Protein AF-A0A7W1F4I5-F1 (afdb_monomer)

pLDDT: mean 87.48, std 10.74, range [54.66, 96.12]

Sequence (46 aa):
MAKNERTSKSIASKASKVLADPKSSKAMKSIAASALTQAPNKRKRK

Nearest PDB structures (fol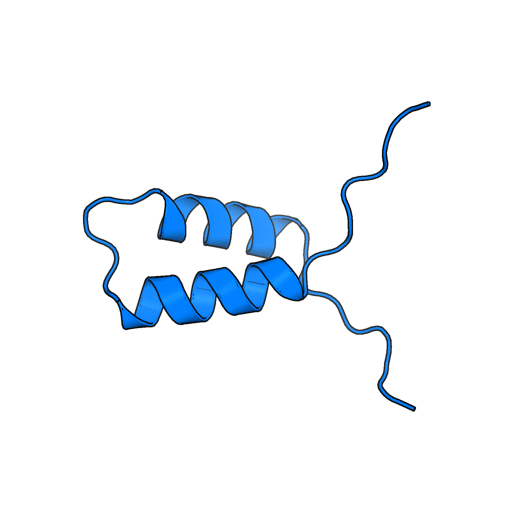dseek):
  4iff-assembly2_D  TM=8.223E-01  e=3.540E+00  Salasvirus phi29

Structure (mmCIF, N/CA/C/O backbone):
data_AF-A0A7W1F4I5-F1
#
_entry.id   AF-A0A7W1F4I5-F1
#
loop_
_atom_site.group_PDB
_atom_site.id
_atom_site.type_symbol
_atom_site.label_atom_id
_atom_site.label_alt_id
_atom_site.label_comp_id
_atom_site.label_asym_id
_atom_site.label_entity_id
_atom_site.label_seq_id
_atom_site.pdbx_PDB_ins_code
_atom_site.Cartn_x
_atom_site.Cartn_y
_atom_site.Cartn_z
_atom_site.occupancy
_atom_site.B_iso_or_equiv
_atom_site.auth_seq_id
_atom_site.auth_comp_id
_atom_site.auth_asym_id
_atom_site.auth_atom_id
_atom_site.pdbx_PDB_model_num
ATOM 1 N N . MET A 1 1 ? 27.837 -5.511 -4.999 1.00 54.66 1 MET A N 1
ATOM 2 C CA . MET A 1 1 ? 26.866 -4.479 -5.431 1.00 54.66 1 MET A CA 1
ATOM 3 C C . MET A 1 1 ? 25.481 -5.114 -5.426 1.00 54.66 1 MET A C 1
ATOM 5 O O . MET A 1 1 ? 25.353 -6.207 -5.965 1.00 54.66 1 MET A O 1
ATOM 9 N N . ALA A 1 2 ? 24.492 -4.526 -4.746 1.00 64.38 2 ALA A N 1
ATOM 10 C CA . ALA A 1 2 ? 23.151 -5.112 -4.652 1.00 64.38 2 ALA A CA 1
ATOM 11 C C . ALA A 1 2 ? 22.494 -5.189 -6.041 1.00 64.38 2 ALA A C 1
ATOM 13 O O . ALA A 1 2 ? 22.621 -4.263 -6.845 1.00 64.38 2 ALA A O 1
ATOM 14 N N . LYS A 1 3 ? 21.826 -6.308 -6.337 1.00 77.25 3 LYS A N 1
ATOM 15 C CA . LYS A 1 3 ? 21.101 -6.503 -7.597 1.00 77.25 3 LYS A CA 1
ATOM 16 C C . LYS A 1 3 ? 19.934 -5.514 -7.664 1.00 77.25 3 LYS A C 1
ATOM 18 O O . LYS A 1 3 ? 19.312 -5.215 -6.651 1.00 77.25 3 LYS A O 1
ATOM 23 N N . ASN A 1 4 ? 19.622 -5.018 -8.861 1.00 80.50 4 ASN A N 1
ATOM 24 C CA . ASN A 1 4 ? 18.530 -4.067 -9.107 1.00 80.50 4 ASN A CA 1
ATOM 25 C C . ASN A 1 4 ? 17.153 -4.761 -9.119 1.00 80.50 4 ASN A C 1
ATOM 27 O O . ASN A 1 4 ? 16.362 -4.593 -10.052 1.00 80.50 4 ASN A O 1
ATOM 31 N N . GLU A 1 5 ? 16.917 -5.611 -8.124 1.00 83.69 5 GLU A N 1
ATOM 32 C CA . GLU A 1 5 ? 15.689 -6.372 -7.951 1.00 83.69 5 GLU A CA 1
ATOM 33 C C . GLU A 1 5 ? 14.584 -5.425 -7.496 1.00 83.69 5 GLU A C 1
ATOM 35 O O . GLU A 1 5 ? 14.775 -4.580 -6.622 1.00 83.69 5 GLU A O 1
ATOM 40 N N . ARG A 1 6 ? 13.426 -5.523 -8.146 1.00 88.31 6 ARG A N 1
ATOM 41 C CA . ARG A 1 6 ? 12.289 -4.644 -7.891 1.00 88.31 6 ARG A CA 1
ATOM 42 C C . ARG A 1 6 ? 11.012 -5.451 -7.816 1.00 88.31 6 ARG A C 1
ATOM 44 O O . ARG A 1 6 ? 10.841 -6.424 -8.552 1.00 88.31 6 ARG A O 1
ATOM 51 N N . THR A 1 7 ? 10.090 -5.010 -6.971 1.00 88.31 7 THR A N 1
ATOM 52 C CA . THR A 1 7 ? 8.756 -5.604 -6.891 1.00 88.31 7 THR A CA 1
ATOM 53 C C . THR A 1 7 ? 7.967 -5.314 -8.168 1.00 88.31 7 THR A C 1
ATOM 55 O O . THR A 1 7 ? 8.189 -4.328 -8.872 1.00 88.31 7 THR A O 1
ATOM 58 N N . SER A 1 8 ? 7.031 -6.192 -8.527 1.00 90.12 8 SER A N 1
ATOM 59 C CA . SER A 1 8 ? 6.225 -5.983 -9.731 1.00 90.12 8 SER A CA 1
ATOM 60 C C . SER A 1 8 ? 5.235 -4.824 -9.549 1.00 90.12 8 SER A C 1
ATOM 62 O O . SER A 1 8 ? 4.770 -4.538 -8.443 1.00 90.12 8 SER A O 1
ATOM 64 N N . LYS A 1 9 ? 4.832 -4.181 -10.655 1.00 89.81 9 LYS A N 1
ATOM 65 C CA . LYS A 1 9 ? 3.817 -3.107 -10.630 1.00 89.81 9 LYS A CA 1
ATOM 66 C C . LYS A 1 9 ? 2.504 -3.551 -9.972 1.00 89.81 9 LYS A C 1
ATOM 68 O O . LYS A 1 9 ? 1.884 -2.765 -9.266 1.00 89.81 9 LYS A O 1
ATOM 73 N N . SER A 1 10 ? 2.103 -4.809 -10.178 1.00 91.12 10 SER A N 1
ATOM 74 C CA . SER A 1 10 ? 0.888 -5.382 -9.582 1.00 91.12 10 SER A CA 1
ATOM 75 C C . SER A 1 10 ? 0.978 -5.445 -8.054 1.00 91.12 10 SER A C 1
ATOM 77 O O . SER A 1 10 ? 0.041 -5.048 -7.360 1.00 91.12 10 SER A O 1
ATOM 79 N N . ILE A 1 11 ? 2.133 -5.860 -7.520 1.00 91.69 11 ILE A N 1
ATOM 80 C CA . ILE A 1 11 ?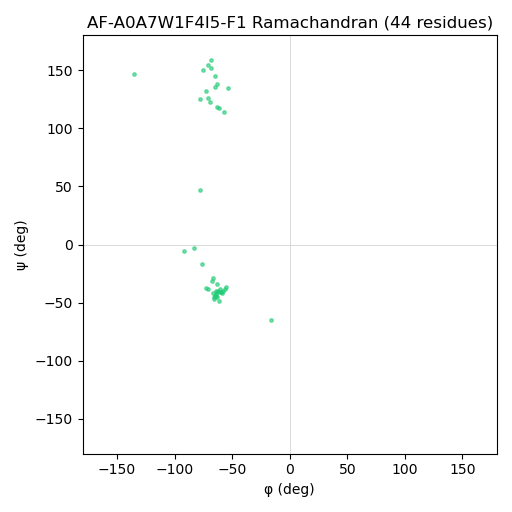 2.383 -5.883 -6.072 1.00 91.69 11 ILE A CA 1
ATOM 81 C C . ILE A 1 11 ? 2.371 -4.462 -5.509 1.00 91.69 11 ILE A C 1
ATOM 83 O O . ILE A 1 11 ? 1.702 -4.219 -4.509 1.00 91.69 11 ILE A O 1
ATOM 87 N N . ALA A 1 12 ? 3.014 -3.508 -6.184 1.00 92.25 12 ALA A N 1
ATOM 88 C CA . ALA A 1 12 ? 3.001 -2.107 -5.767 1.00 92.25 12 ALA A CA 1
ATOM 89 C C . ALA A 1 12 ? 1.573 -1.529 -5.702 1.00 92.25 12 ALA A C 1
ATOM 91 O O . ALA A 1 12 ? 1.210 -0.850 -4.740 1.00 92.25 12 ALA A O 1
ATOM 92 N N . SER A 1 13 ? 0.720 -1.843 -6.685 1.00 93.00 13 SER A N 1
ATOM 93 C CA . SER A 1 13 ? -0.690 -1.430 -6.673 1.00 93.00 13 SER A CA 1
ATOM 94 C C . SER A 1 13 ? -1.478 -2.055 -5.520 1.00 93.00 13 SER A C 1
ATOM 96 O O . SER A 1 13 ? -2.283 -1.369 -4.892 1.00 93.00 13 SER A O 1
ATOM 98 N N . LYS A 1 14 ? -1.246 -3.334 -5.202 1.00 94.25 14 LYS A N 1
ATOM 99 C CA . LYS A 1 14 ? -1.871 -3.992 -4.043 1.00 94.25 14 LYS A CA 1
ATOM 100 C C . LYS A 1 14 ? -1.388 -3.386 -2.724 1.00 94.25 14 LYS A C 1
ATOM 102 O O . LYS A 1 14 ? -2.214 -3.058 -1.882 1.00 94.25 14 LYS A O 1
ATOM 107 N N . ALA A 1 15 ? -0.085 -3.155 -2.577 1.00 94.12 15 ALA A N 1
ATOM 108 C CA . ALA A 1 15 ? 0.498 -2.507 -1.404 1.00 94.12 15 ALA A CA 1
ATOM 109 C C . ALA A 1 15 ? -0.087 -1.104 -1.172 1.00 94.12 15 ALA A C 1
ATOM 111 O O . ALA A 1 15 ? -0.426 -0.747 -0.048 1.00 94.12 15 ALA A O 1
ATOM 112 N N . SER A 1 16 ? -0.306 -0.343 -2.248 1.00 93.44 16 SER A N 1
ATOM 113 C CA . SER A 1 16 ? -0.952 0.978 -2.178 1.00 93.44 16 SER A CA 1
ATOM 114 C C . SER A 1 16 ? -2.370 0.896 -1.595 1.00 93.44 16 SER A C 1
ATOM 116 O O . SER A 1 16 ? -2.744 1.720 -0.767 1.00 93.44 16 SER A O 1
ATOM 118 N N . LYS A 1 17 ? -3.148 -0.128 -1.978 1.00 95.56 17 LYS A N 1
ATOM 119 C CA . LYS A 1 17 ? -4.488 -0.376 -1.419 1.00 95.56 17 LYS A CA 1
ATOM 120 C C . LYS A 1 17 ? -4.424 -0.760 0.060 1.00 95.56 17 LYS A C 1
ATOM 122 O O . LYS A 1 17 ? -5.211 -0.254 0.845 1.00 95.56 17 LYS A O 1
ATOM 127 N N . VAL A 1 18 ? -3.457 -1.596 0.443 1.00 94.75 18 VAL A N 1
ATOM 128 C CA . VAL A 1 18 ? -3.239 -2.012 1.842 1.00 94.75 18 VAL A CA 1
ATOM 129 C C . VAL A 1 18 ? -2.859 -0.830 2.739 1.00 94.75 18 VAL A C 1
ATOM 131 O O . VAL A 1 18 ? -3.248 -0.802 3.905 1.00 94.75 18 VAL A O 1
ATOM 134 N N . LEU A 1 19 ? -2.121 0.155 2.222 1.00 94.25 19 LEU A N 1
ATOM 135 C CA . LEU A 1 19 ? -1.828 1.392 2.954 1.00 94.25 19 LEU A CA 1
ATOM 136 C C . LEU A 1 19 ? -3.055 2.294 3.103 1.00 94.25 19 LEU A C 1
ATOM 138 O O . LEU A 1 19 ? -3.224 2.911 4.153 1.00 94.25 19 LEU A O 1
ATOM 142 N N . ALA A 1 20 ? -3.892 2.361 2.067 1.00 95.56 20 ALA A N 1
ATOM 143 C CA . ALA A 1 20 ? -5.089 3.193 2.048 1.00 95.56 20 ALA A CA 1
ATOM 144 C C . ALA A 1 20 ? -6.251 2.621 2.877 1.00 95.56 20 ALA A C 1
ATOM 146 O O . ALA A 1 20 ? -7.177 3.363 3.181 1.00 95.56 20 ALA A O 1
ATOM 147 N N . ASP A 1 21 ? -6.224 1.333 3.231 1.00 94.94 21 ASP A N 1
ATOM 148 C CA . ASP A 1 21 ? -7.312 0.668 3.950 1.00 94.94 21 ASP A CA 1
ATOM 149 C C . ASP A 1 21 ? -7.329 0.992 5.463 1.00 94.94 21 ASP A C 1
ATOM 151 O O . ASP A 1 21 ? -6.359 0.697 6.184 1.00 94.94 21 ASP A O 1
ATOM 155 N N . PRO A 1 22 ? -8.480 1.493 5.966 1.00 90.94 22 PRO A N 1
ATOM 156 C CA . PRO A 1 22 ? -8.982 1.448 7.323 1.00 90.94 22 PRO A CA 1
ATOM 157 C C . PRO A 1 22 ? -8.366 0.458 8.286 1.00 90.94 22 PRO A C 1
ATOM 159 O O . PRO A 1 22 ? -7.777 0.761 9.323 1.00 90.94 22 PRO A O 1
ATOM 162 N N . LYS A 1 23 ? -8.632 -0.782 7.880 1.00 94.12 23 LYS A N 1
ATOM 163 C CA . LYS A 1 23 ? -8.624 -2.012 8.660 1.00 94.12 23 LYS A CA 1
ATOM 164 C C . LYS A 1 23 ? -7.268 -2.704 8.608 1.00 94.12 23 LYS A C 1
ATOM 166 O O . LYS A 1 23 ? -7.054 -3.703 9.288 1.00 94.12 23 LYS A O 1
ATOM 171 N N . SER A 1 24 ? -6.347 -2.182 7.802 1.00 92.00 24 SER A N 1
ATOM 172 C CA . SER A 1 24 ? -5.008 -2.730 7.661 1.00 92.00 24 SER A CA 1
ATOM 173 C C . SER A 1 24 ? -4.184 -2.473 8.926 1.00 92.00 24 SER A C 1
ATOM 175 O O . SER A 1 24 ? -4.067 -1.341 9.412 1.00 92.00 24 SER A O 1
ATOM 177 N N . SER A 1 25 ? -3.622 -3.551 9.472 1.00 93.44 25 SER A N 1
ATOM 178 C CA . SER A 1 25 ? -2.840 -3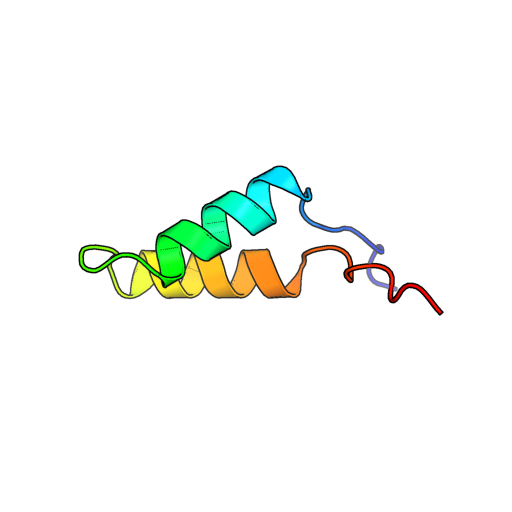.532 10.707 1.00 93.44 25 SER A CA 1
ATOM 179 C C . SER A 1 25 ? -1.519 -2.783 10.522 1.00 93.44 25 SER A C 1
ATOM 181 O O . SER A 1 25 ? -0.994 -2.653 9.414 1.00 93.44 25 SER A O 1
ATOM 183 N N . LYS A 1 26 ? -0.928 -2.315 11.626 1.00 92.81 26 LYS A N 1
ATOM 184 C CA . LYS A 1 26 ? 0.356 -1.594 11.605 1.00 92.81 26 LYS A CA 1
ATOM 185 C C . LYS A 1 26 ? 1.471 -2.408 10.930 1.00 92.81 26 LYS A C 1
ATOM 187 O O . LYS A 1 26 ? 2.259 -1.854 10.166 1.00 92.81 26 LYS A O 1
ATOM 192 N N . ALA A 1 27 ? 1.487 -3.722 11.156 1.00 94.75 27 ALA A N 1
ATOM 193 C CA . ALA A 1 27 ? 2.425 -4.641 10.516 1.00 94.75 27 ALA A CA 1
ATOM 194 C C . ALA A 1 27 ? 2.195 -4.736 8.998 1.00 94.75 27 ALA A C 1
ATOM 196 O O . ALA A 1 27 ? 3.139 -4.584 8.224 1.00 94.75 27 ALA A O 1
ATOM 197 N N . MET A 1 28 ? 0.941 -4.901 8.557 1.00 93.06 28 MET A N 1
ATOM 198 C CA . MET A 1 28 ? 0.604 -4.938 7.129 1.00 93.06 28 MET A CA 1
ATOM 199 C C . MET A 1 28 ? 0.973 -3.635 6.419 1.00 93.06 28 MET A C 1
ATOM 201 O O . MET A 1 28 ? 1.540 -3.673 5.328 1.00 93.06 28 MET A O 1
ATOM 205 N N . LYS A 1 29 ? 0.728 -2.485 7.055 1.00 94.81 29 LYS A N 1
ATOM 206 C CA . LYS A 1 29 ? 1.125 -1.176 6.521 1.00 94.81 29 LYS A CA 1
ATOM 207 C C . LYS A 1 29 ? 2.643 -1.046 6.397 1.00 94.81 29 LYS A C 1
ATOM 209 O O . LYS A 1 29 ? 3.123 -0.564 5.377 1.00 94.81 29 LYS A O 1
ATOM 214 N N . SER A 1 30 ? 3.405 -1.525 7.378 1.00 96.12 30 SER A N 1
ATOM 215 C CA . SER A 1 30 ? 4.872 -1.510 7.315 1.00 96.12 30 SER A CA 1
ATOM 216 C C . SER A 1 30 ? 5.410 -2.366 6.162 1.00 96.12 30 SER A C 1
ATOM 218 O O . SER A 1 30 ? 6.232 -1.898 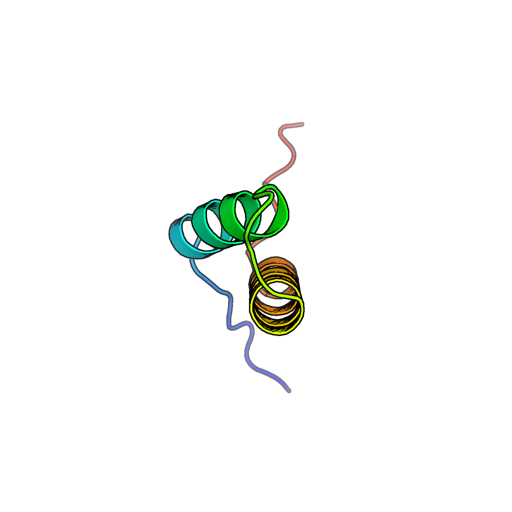5.377 1.00 96.12 30 SER A O 1
ATOM 220 N N . ILE A 1 31 ? 4.882 -3.580 5.990 1.00 93.62 31 ILE A N 1
ATOM 221 C CA . ILE A 1 31 ? 5.265 -4.470 4.884 1.00 93.62 31 ILE A CA 1
ATOM 222 C C . ILE A 1 31 ? 4.884 -3.852 3.534 1.00 93.62 31 ILE A C 1
ATOM 224 O O . ILE A 1 31 ? 5.688 -3.847 2.601 1.00 93.62 31 ILE A O 1
ATOM 228 N N . ALA A 1 32 ? 3.678 -3.292 3.427 1.00 94.56 32 ALA A N 1
ATOM 229 C CA . ALA A 1 32 ? 3.210 -2.636 2.213 1.00 94.56 32 ALA A CA 1
ATOM 230 C C . ALA A 1 32 ? 4.068 -1.414 1.850 1.00 94.56 32 ALA A C 1
ATOM 232 O O . ALA A 1 32 ? 4.401 -1.233 0.680 1.00 94.56 32 ALA A O 1
ATOM 233 N N . ALA A 1 33 ? 4.481 -0.617 2.839 1.00 93.62 33 ALA A N 1
ATOM 234 C CA . ALA A 1 33 ? 5.402 0.494 2.631 1.00 93.62 33 ALA A CA 1
ATOM 235 C C . ALA A 1 33 ? 6.753 0.004 2.086 1.00 93.62 33 ALA A C 1
ATOM 237 O O . ALA A 1 33 ? 7.206 0.505 1.059 1.00 93.62 33 ALA A O 1
ATOM 238 N N . SER A 1 34 ? 7.348 -1.029 2.691 1.00 94.38 34 SER A N 1
ATOM 239 C CA . SER A 1 34 ? 8.601 -1.632 2.210 1.00 94.38 34 SER A CA 1
ATOM 240 C C . SER A 1 34 ? 8.482 -2.202 0.792 1.00 94.38 34 SER A C 1
ATOM 242 O O . SER A 1 34 ? 9.392 -2.060 -0.019 1.00 94.38 34 SER A O 1
ATOM 244 N N . ALA A 1 35 ? 7.345 -2.808 0.444 1.00 92.56 35 ALA A N 1
ATOM 245 C CA . ALA A 1 35 ? 7.108 -3.301 -0.913 1.00 92.56 35 ALA A CA 1
ATOM 246 C C . ALA A 1 35 ? 6.996 -2.163 -1.946 1.00 92.56 35 ALA A C 1
ATOM 248 O O . ALA A 1 35 ? 7.372 -2.342 -3.108 1.00 92.56 35 ALA A O 1
ATOM 249 N N . LEU A 1 36 ? 6.486 -1.001 -1.526 1.00 92.81 36 LEU A N 1
ATOM 250 C CA . LEU A 1 36 ? 6.362 0.207 -2.342 1.00 92.81 36 LEU A CA 1
ATOM 251 C C . LEU A 1 36 ? 7.710 0.881 -2.603 1.00 92.81 36 LEU A C 1
ATOM 253 O O . LEU A 1 36 ? 7.930 1.350 -3.716 1.00 92.81 36 LEU A O 1
ATOM 257 N N . THR A 1 37 ? 8.626 0.897 -1.631 1.00 92.19 37 THR A N 1
ATOM 258 C CA . THR A 1 37 ? 9.975 1.461 -1.840 1.00 92.19 37 THR A CA 1
ATOM 259 C C 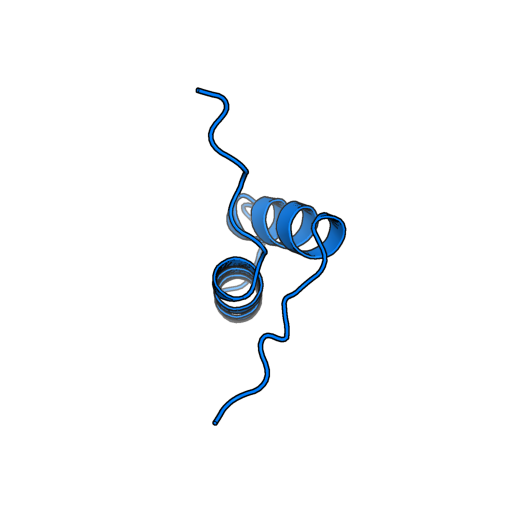. THR A 1 37 ? 10.800 0.638 -2.827 1.00 92.19 37 THR A C 1
ATOM 261 O O . THR A 1 37 ? 11.627 1.184 -3.551 1.00 92.19 37 THR A O 1
ATOM 264 N N . GLN A 1 38 ? 10.534 -0.667 -2.907 1.00 92.56 38 GLN A N 1
ATOM 265 C CA . GLN A 1 38 ? 11.163 -1.577 -3.865 1.00 92.56 38 GLN A CA 1
ATOM 266 C C . GLN A 1 38 ? 10.486 -1.572 -5.248 1.00 92.56 38 GLN A C 1
ATOM 268 O O . GLN A 1 38 ? 10.942 -2.267 -6.160 1.00 92.56 38 GLN A O 1
ATOM 273 N N . ALA A 1 39 ? 9.394 -0.824 -5.432 1.00 91.19 39 ALA A N 1
ATOM 274 C CA . ALA A 1 39 ? 8.660 -0.794 -6.690 1.00 91.19 39 ALA A CA 1
ATOM 275 C C . ALA A 1 39 ? 9.394 0.025 -7.770 1.00 91.19 39 ALA A C 1
ATOM 277 O O . ALA A 1 39 ? 10.091 0.995 -7.472 1.00 91.19 39 ALA A O 1
ATOM 278 N N . PRO A 1 40 ? 9.235 -0.314 -9.062 1.00 86.94 40 PRO A N 1
ATOM 279 C CA . PRO A 1 40 ? 9.819 0.452 -10.151 1.00 86.94 40 PRO A CA 1
ATOM 280 C C . PRO A 1 40 ? 9.212 1.852 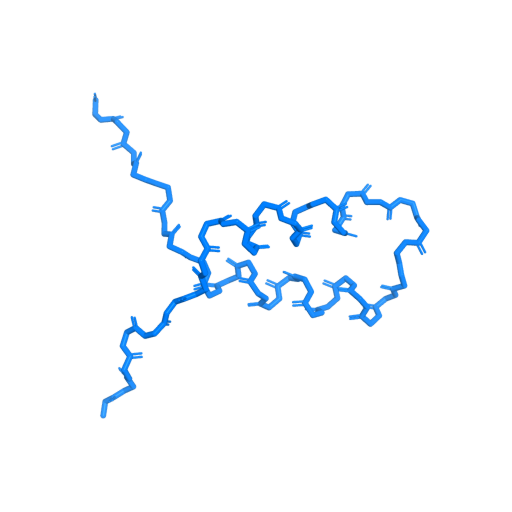-10.228 1.00 86.94 40 PRO A C 1
ATOM 282 O O . PRO A 1 40 ? 7.990 2.018 -10.203 1.00 86.94 40 PRO A O 1
ATOM 285 N N . ASN A 1 41 ? 10.076 2.851 -10.414 1.00 82.56 41 ASN A N 1
ATOM 286 C CA . ASN A 1 41 ? 9.659 4.237 -10.590 1.00 82.56 41 ASN A CA 1
ATOM 287 C C . ASN A 1 41 ? 8.639 4.367 -11.727 1.00 82.56 41 ASN A C 1
ATOM 289 O O . ASN A 1 41 ? 8.816 3.831 -12.830 1.00 82.56 41 ASN A O 1
ATOM 293 N N . LYS A 1 42 ? 7.572 5.129 -11.471 1.00 74.94 42 LYS A N 1
ATOM 294 C CA . LYS A 1 42 ? 6.611 5.506 -12.508 1.00 74.94 42 LYS A CA 1
ATOM 295 C C . LYS A 1 42 ? 7.371 6.350 -13.534 1.00 74.94 42 LYS A C 1
ATOM 297 O O . LYS A 1 42 ? 7.929 7.388 -13.182 1.00 74.94 42 LYS 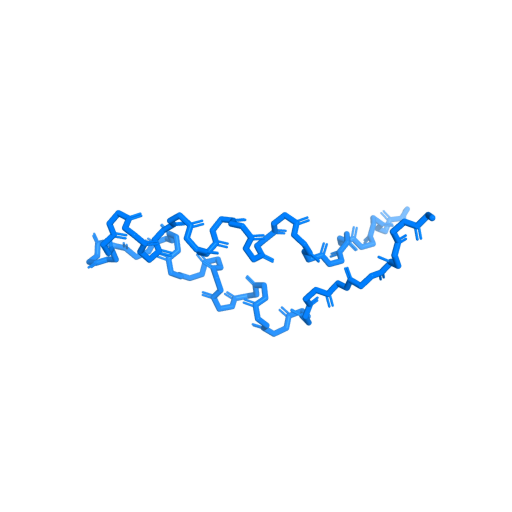A O 1
ATOM 302 N N . ARG A 1 43 ? 7.441 5.890 -14.789 1.00 71.38 43 ARG A N 1
ATOM 303 C CA . ARG A 1 43 ? 8.076 6.662 -15.869 1.00 71.38 43 ARG A CA 1
ATOM 304 C C . ARG A 1 43 ? 7.374 8.021 -15.946 1.00 71.38 43 ARG A C 1
ATOM 306 O O . ARG A 1 43 ? 6.187 8.061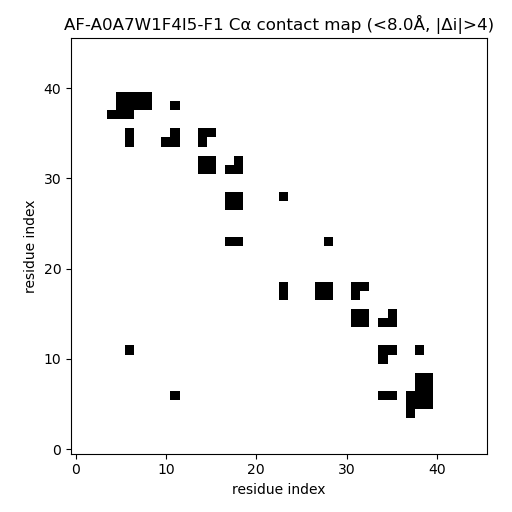 -16.266 1.00 71.38 43 ARG A O 1
ATOM 313 N N . LYS A 1 44 ? 8.083 9.110 -15.626 1.00 62.44 44 LYS A N 1
ATOM 314 C CA . LYS A 1 44 ? 7.599 10.464 -15.914 1.00 62.44 44 LYS A CA 1
ATOM 315 C C . LYS A 1 44 ? 7.450 10.556 -17.433 1.00 62.44 44 LYS A C 1
ATOM 317 O O . LYS A 1 44 ? 8.433 10.357 -18.145 1.00 62.44 44 LYS A O 1
ATOM 322 N N . ARG A 1 45 ? 6.230 10.779 -17.933 1.00 66.31 45 ARG A N 1
ATOM 323 C CA . ARG A 1 45 ? 6.066 11.229 -19.320 1.00 66.31 45 ARG A CA 1
ATOM 324 C C . ARG A 1 45 ? 6.601 12.663 -19.354 1.00 66.31 45 ARG A C 1
ATOM 326 O O . ARG A 1 45 ? 6.199 13.455 -18.504 1.00 66.31 45 ARG A O 1
ATOM 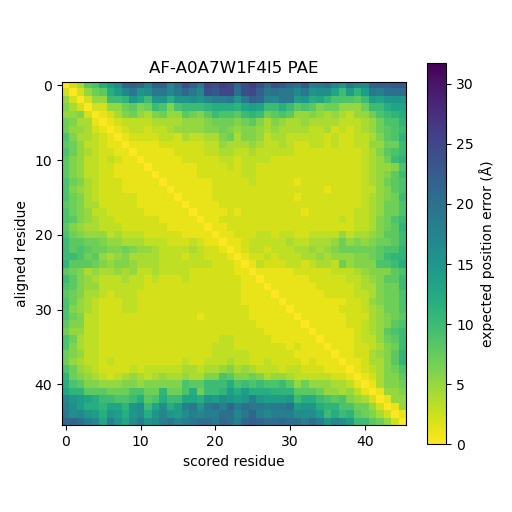333 N N . LYS A 1 46 ? 7.593 12.906 -20.216 1.00 58.06 46 LYS A N 1
ATOM 334 C CA . LYS A 1 46 ? 7.999 14.260 -20.602 1.00 58.06 46 LYS A CA 1
ATOM 335 C C . LYS A 1 46 ? 6.866 14.908 -21.381 1.00 58.06 46 LYS A C 1
ATOM 337 O O . LYS A 1 46 ? 6.166 14.144 -22.088 1.00 58.06 46 LYS A O 1
#

Secondary structure (DSSP, 8-state):
--------HHHHHHHHHHHH-TT--HHHHHHHHHHHHTSPPP----

Mean predicted aligned error: 5.33 Å

Radius of gyration: 12.12 Å; Cα contacts (8 Å, |Δi|>4): 35; chains: 1; bounding box: 36×21×32 Å

Solvent-accessible surface area (backbone atoms only — not comparable to full-atom values): 2842 Å² total; per-residue (Å²): 131,85,75,93,75,56,44,50,73,70,56,30,55,52,24,53,51,44,59,70,38,91,83,49,46,75,67,57,32,52,54,23,51,57,44,44,74,38,30,70,78,78,79,77,80,128

Foldseek 3Di:
DDDLQAAEPVLLVVLVVLCVDPVRDPVSVVVSVVNNVRHDDDPPDD